Protein AF-A0A2N3IBR2-F1 (afdb_monomer_lite)

Secondary structure (DSSP, 8-state):
--HHHHHHHHHHHHHTS-GGG-----S-HHHHHHHHHHHHHHHHHTHHHHHTTT-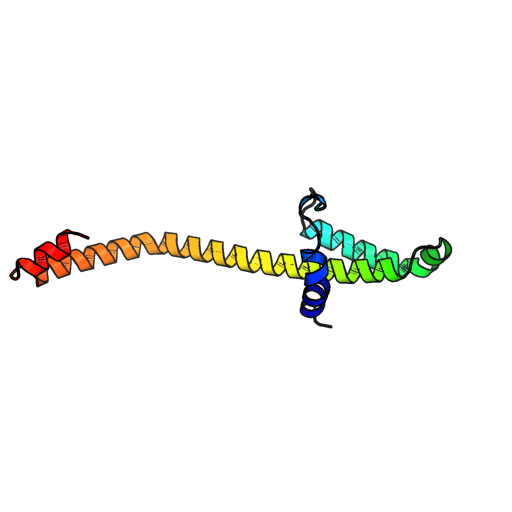-THHHHHHHHHHHHHHHHHHHHHHHHHHHHHHHHHHHHHHHHHHHHHHHHHHHHHHHTTT-HHHHHHHTT-

pLDDT: mean 82.82, std 9.13, range [43.62, 92.94]

Foldseek 3Di:
DDLVVLLVVCVVVVVPDDPVNDDDDPDDLVVVLVVLVVCLVVCVVCVVVCVVVVDDSCVSVVSVSVSSNSVVVVVVVCVVVVVVVVVVVVCVVCVVVVVVVVVVVLVVQCVVCVPPPVSNVVSVVD

Organism: NCBI:txid1940525

Sequence (126 aa):
MSDQSDLEILMDEINAIENKNIKHCDMPFEIYIYEAERLHTRATEDLSKLSAVNMPVGLIDKLHVRTKALSRAQLNWVELTGEKKQAMTNLKAETPTLLKLRKYLIDNMQFAFRNDKDLLKKNQRY

Structure (mmCIF, N/CA/C/O backbone):
data_AF-A0A2N3IBR2-F1
#
_entry.id   AF-A0A2N3IBR2-F1
#
loop_
_atom_site.group_PDB
_atom_site.id
_atom_site.type_symbol
_atom_site.label_atom_id
_atom_site.label_alt_id
_atom_site.label_comp_id
_atom_site.label_asym_id
_atom_site.label_entity_id
_atom_site.label_seq_id
_atom_site.pdbx_PDB_ins_code
_atom_site.Cartn_x
_atom_site.Cartn_y
_atom_site.Cartn_z
_atom_site.occupancy
_atom_site.B_iso_or_equiv
_atom_site.auth_seq_id
_atom_site.auth_comp_id
_atom_site.auth_asym_id
_atom_site.auth_atom_id
_atom_site.pdbx_PDB_model_num
ATOM 1 N N . MET A 1 1 ? -3.382 7.845 -20.814 1.00 43.62 1 MET A N 1
ATOM 2 C CA . MET A 1 1 ? -3.632 6.448 -20.411 1.00 43.62 1 MET A CA 1
ATOM 3 C C . MET A 1 1 ? -3.777 6.478 -18.902 1.00 43.62 1 MET A C 1
ATOM 5 O O . MET A 1 1 ? -2.967 7.139 -18.271 1.00 43.62 1 MET A O 1
ATOM 9 N N . SER A 1 2 ? -4.897 5.996 -18.368 1.00 50.03 2 SER A N 1
ATOM 10 C CA . SER A 1 2 ? -5.271 6.195 -16.961 1.00 50.03 2 SER A CA 1
ATOM 11 C C . SER A 1 2 ? -4.447 5.261 -16.078 1.00 50.03 2 SER A C 1
ATOM 13 O O . SER A 1 2 ? -4.476 4.067 -16.325 1.00 50.03 2 SER A O 1
ATOM 15 N N . ASP A 1 3 ? -3.774 5.764 -15.039 1.00 53.78 3 ASP A N 1
ATOM 16 C CA . ASP A 1 3 ? -2.961 4.957 -14.103 1.00 53.78 3 ASP A CA 1
ATOM 17 C C . ASP A 1 3 ? -3.729 3.771 -13.473 1.00 53.78 3 ASP A C 1
ATOM 19 O O . ASP A 1 3 ? -3.139 2.834 -12.938 1.00 53.78 3 ASP A O 1
ATOM 23 N N . GLN A 1 4 ? -5.064 3.802 -13.539 1.00 58.31 4 GLN A N 1
ATOM 24 C CA . GLN A 1 4 ? -5.950 2.719 -13.124 1.00 58.31 4 GLN A CA 1
ATOM 25 C C . GLN A 1 4 ? -5.812 1.464 -14.008 1.00 58.31 4 GLN A C 1
ATOM 27 O O . GLN A 1 4 ? -5.873 0.354 -13.485 1.00 58.31 4 GLN A O 1
ATOM 32 N N . SER A 1 5 ? -5.571 1.623 -15.318 1.00 67.81 5 SER A N 1
ATOM 33 C CA . SER A 1 5 ? -5.471 0.492 -16.251 1.00 67.81 5 SER A CA 1
ATOM 34 C C . SER A 1 5 ? -4.243 -0.371 -15.990 1.00 67.81 5 SER A C 1
ATOM 36 O O . SER A 1 5 ? -4.307 -1.587 -16.124 1.00 67.81 5 SER A O 1
ATOM 38 N N . ASP A 1 6 ? -3.128 0.239 -15.595 1.00 70.44 6 ASP A N 1
ATOM 39 C CA . ASP A 1 6 ? -1.841 -0.459 -15.510 1.00 70.44 6 ASP A CA 1
ATOM 40 C C . ASP A 1 6 ? -1.768 -1.395 -14.297 1.00 70.44 6 ASP A C 1
ATOM 42 O O . ASP A 1 6 ? -1.157 -2.463 -14.367 1.00 70.44 6 ASP A O 1
ATOM 46 N N . LEU A 1 7 ? -2.437 -1.029 -13.197 1.00 74.44 7 LEU A N 1
ATOM 47 C CA . LEU A 1 7 ? -2.603 -1.909 -12.040 1.00 74.44 7 LEU A CA 1
ATOM 48 C C . LEU A 1 7 ? -3.509 -3.089 -12.397 1.00 74.44 7 LEU A C 1
ATOM 50 O O . LEU A 1 7 ? -3.141 -4.230 -12.135 1.00 74.44 7 LEU A O 1
ATOM 54 N N . GLU A 1 8 ? -4.658 -2.828 -13.022 1.00 77.25 8 GLU A N 1
ATOM 55 C CA . GLU A 1 8 ? -5.622 -3.867 -13.403 1.00 77.25 8 GLU A CA 1
ATOM 56 C C . GLU A 1 8 ? -5.009 -4.894 -14.366 1.00 77.25 8 GLU A C 1
ATOM 58 O O . GLU A 1 8 ? -5.219 -6.091 -14.192 1.00 77.25 8 GLU A O 1
ATOM 63 N N . ILE A 1 9 ? -4.178 -4.446 -15.313 1.00 79.25 9 ILE A N 1
ATOM 64 C CA . ILE A 1 9 ? -3.459 -5.319 -16.254 1.00 79.25 9 ILE A CA 1
ATOM 65 C C . ILE A 1 9 ? -2.455 -6.232 -15.535 1.00 79.25 9 ILE A C 1
ATOM 67 O O . ILE A 1 9 ? -2.318 -7.399 -15.893 1.00 79.25 9 ILE A O 1
ATOM 71 N N . LEU A 1 10 ? -1.736 -5.720 -14.531 1.00 81.19 10 LEU A N 1
ATOM 72 C CA . LEU A 1 10 ? -0.697 -6.477 -13.823 1.00 81.19 10 LEU A CA 1
ATOM 73 C C . LEU A 1 10 ? -1.220 -7.265 -12.615 1.00 81.19 10 LEU A C 1
ATOM 75 O O . LEU A 1 10 ? -0.461 -8.018 -12.005 1.00 81.19 10 LEU A O 1
ATOM 79 N N . MET A 1 11 ? -2.495 -7.113 -12.259 1.00 81.56 11 MET A N 1
ATOM 80 C CA . MET A 1 11 ? -3.068 -7.686 -11.041 1.00 81.56 11 MET A CA 1
ATOM 81 C C . MET A 1 11 ? -2.973 -9.216 -11.015 1.00 81.56 11 MET A C 1
ATOM 83 O O . MET A 1 11 ? -2.601 -9.797 -9.994 1.00 81.56 11 MET A O 1
ATOM 87 N N . ASP A 1 12 ? -3.245 -9.866 -12.146 1.00 81.81 12 ASP A N 1
ATOM 88 C CA . ASP A 1 12 ? -3.167 -11.323 -12.273 1.00 81.81 12 ASP A CA 1
ATOM 89 C C . ASP A 1 12 ? -1.726 -11.829 -12.119 1.00 81.81 12 ASP A C 1
ATOM 91 O O . ASP A 1 12 ? -1.482 -12.814 -11.421 1.00 81.81 12 ASP A O 1
ATOM 95 N N . GLU A 1 13 ? -0.753 -11.118 -12.700 1.00 81.88 13 GLU A N 1
ATOM 96 C CA . GLU A 1 13 ? 0.669 -11.444 -12.554 1.00 81.88 13 GLU A CA 1
ATOM 97 C C . GLU A 1 13 ? 1.147 -11.265 -11.110 1.00 81.88 13 GLU A C 1
ATOM 99 O O . GLU A 1 13 ? 1.903 -12.093 -10.607 1.00 81.88 13 GLU A O 1
ATOM 104 N N . ILE A 1 14 ? 0.704 -10.199 -10.435 1.00 82.56 14 ILE A N 1
ATOM 105 C CA . ILE A 1 14 ? 1.076 -9.905 -9.046 1.00 82.56 14 ILE A CA 1
ATOM 106 C C . ILE A 1 14 ? 0.503 -10.969 -8.104 1.00 82.56 14 ILE A C 1
ATOM 108 O O . ILE A 1 14 ? 1.225 -11.478 -7.247 1.00 82.56 14 ILE A O 1
ATOM 112 N N . ASN A 1 15 ? -0.765 -11.349 -8.284 1.00 82.81 15 ASN A N 1
ATOM 113 C CA . ASN A 1 15 ? -1.425 -12.363 -7.457 1.00 82.81 15 ASN A CA 1
ATOM 114 C C . ASN A 1 15 ? -0.874 -13.779 -7.684 1.00 82.81 15 ASN A C 1
ATOM 116 O O . ASN A 1 15 ? -0.985 -14.628 -6.801 1.00 82.81 15 ASN A O 1
ATOM 120 N N . ALA A 1 16 ? -0.267 -14.039 -8.844 1.00 87.31 16 ALA A N 1
ATOM 121 C CA . ALA A 1 16 ? 0.389 -15.308 -9.139 1.00 87.31 16 ALA A CA 1
ATOM 122 C C . ALA A 1 16 ? 1.742 -15.483 -8.417 1.00 87.31 16 ALA A C 1
ATOM 124 O O . ALA A 1 16 ? 2.284 -16.591 -8.394 1.00 87.31 16 ALA A O 1
ATOM 125 N N . ILE A 1 17 ? 2.308 -14.424 -7.823 1.00 83.88 17 ILE A N 1
ATOM 126 C CA . ILE A 1 17 ? 3.573 -14.505 -7.086 1.00 83.88 17 ILE A CA 1
ATOM 127 C C . ILE A 1 17 ? 3.336 -15.206 -5.746 1.00 83.88 17 ILE A C 1
ATOM 129 O O . ILE A 1 17 ? 2.663 -14.693 -4.855 1.00 83.88 17 ILE A O 1
ATOM 133 N N . GLU A 1 18 ? 3.955 -16.372 -5.563 1.00 82.69 18 GLU A N 1
ATOM 134 C CA . GLU A 1 18 ? 3.945 -17.051 -4.269 1.00 82.69 18 GLU A CA 1
ATOM 135 C C . GLU A 1 18 ? 4.609 -16.198 -3.179 1.00 82.69 18 GLU A C 1
ATOM 137 O O . GLU A 1 18 ? 5.701 -15.659 -3.370 1.00 82.69 18 GLU A O 1
ATOM 142 N N . ASN A 1 19 ? 4.016 -16.185 -1.980 1.00 77.94 19 ASN A N 1
ATOM 143 C CA . ASN A 1 19 ? 4.518 -15.420 -0.831 1.00 77.94 19 ASN A CA 1
ATOM 144 C C . ASN A 1 19 ? 5.998 -15.676 -0.496 1.00 77.94 19 ASN A C 1
ATOM 146 O O . ASN A 1 19 ? 6.679 -14.788 0.004 1.00 77.94 19 ASN A O 1
ATOM 150 N N . LYS A 1 20 ? 6.519 -16.875 -0.788 1.00 81.31 20 LYS A N 1
ATOM 151 C CA . LYS A 1 20 ? 7.929 -17.238 -0.556 1.00 81.31 20 LYS A CA 1
ATOM 152 C C . LYS A 1 20 ? 8.911 -16.485 -1.461 1.00 81.31 20 LYS A C 1
ATOM 154 O O . LYS A 1 20 ? 10.082 -16.374 -1.116 1.00 81.31 20 LYS A O 1
ATOM 159 N N . ASN A 1 21 ? 8.439 -15.983 -2.601 1.00 83.31 21 ASN A N 1
ATOM 160 C CA . ASN A 1 21 ? 9.240 -15.251 -3.581 1.00 83.31 21 ASN A CA 1
ATOM 161 C C . ASN A 1 21 ? 9.172 -13.731 -3.380 1.00 83.31 21 ASN A C 1
ATOM 163 O O . ASN A 1 21 ? 9.860 -12.988 -4.085 1.00 83.31 21 ASN A O 1
ATOM 167 N N . ILE A 1 22 ? 8.365 -13.262 -2.422 1.00 84.12 22 ILE A N 1
ATOM 168 C CA . ILE A 1 22 ? 8.271 -11.845 -2.085 1.00 84.12 22 ILE A CA 1
ATOM 169 C C . ILE A 1 22 ? 9.554 -11.441 -1.365 1.00 84.12 22 ILE A C 1
ATOM 171 O O . ILE A 1 22 ? 9.847 -11.886 -0.256 1.00 84.12 22 ILE A O 1
ATOM 175 N N . LYS A 1 23 ? 10.336 -10.580 -2.014 1.00 84.94 23 LYS A N 1
ATOM 176 C CA . LYS A 1 23 ? 11.513 -9.971 -1.400 1.00 84.94 23 LYS A CA 1
ATOM 177 C C . LYS A 1 23 ? 11.077 -8.765 -0.584 1.00 84.94 23 LYS A C 1
ATOM 179 O O . LYS A 1 23 ? 10.359 -7.903 -1.085 1.00 84.94 23 LYS A O 1
ATOM 184 N N . HIS A 1 24 ? 11.551 -8.693 0.652 1.00 80.00 24 HIS A N 1
ATOM 185 C CA . HIS A 1 24 ? 11.366 -7.510 1.477 1.00 80.00 24 HIS A CA 1
ATOM 186 C C . HIS A 1 24 ? 12.343 -6.421 1.038 1.00 80.00 24 HIS A C 1
ATOM 188 O O . HIS A 1 24 ? 13.528 -6.681 0.826 1.00 80.00 24 HIS A O 1
ATOM 194 N N . CYS A 1 25 ? 11.820 -5.213 0.864 1.00 81.06 25 CYS A N 1
ATOM 195 C CA . CYS A 1 25 ? 12.611 -4.022 0.615 1.00 81.06 25 CYS A CA 1
ATOM 196 C C . CYS A 1 25 ? 12.557 -3.160 1.875 1.00 81.06 25 CYS A C 1
ATOM 198 O O . CYS A 1 25 ? 11.468 -2.798 2.316 1.00 81.06 25 CYS A O 1
ATOM 200 N N . ASP A 1 26 ? 13.718 -2.828 2.437 1.00 87.12 26 ASP A N 1
ATOM 201 C CA . ASP A 1 26 ? 13.818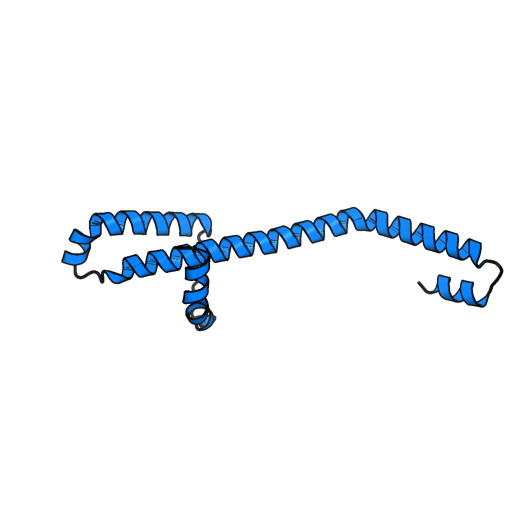 -1.971 3.628 1.00 87.12 26 ASP A CA 1
ATOM 202 C C . ASP A 1 26 ? 13.657 -0.475 3.294 1.00 87.12 26 ASP A C 1
ATOM 204 O O . ASP A 1 26 ? 13.721 0.388 4.170 1.00 87.12 26 ASP A O 1
ATOM 208 N N . MET A 1 27 ? 13.462 -0.146 2.014 1.00 87.38 27 MET A N 1
ATOM 209 C CA . MET A 1 27 ? 13.302 1.222 1.542 1.00 87.38 27 MET A CA 1
ATOM 210 C C . MET A 1 27 ? 11.843 1.686 1.677 1.00 87.38 27 MET A C 1
ATOM 212 O O . MET A 1 27 ? 10.924 0.950 1.309 1.00 87.38 27 MET A O 1
ATOM 216 N N . PRO A 1 28 ? 11.603 2.931 2.123 1.00 89.00 28 PRO A N 1
ATOM 217 C CA . PRO A 1 28 ? 10.279 3.538 2.063 1.00 89.00 28 PRO A CA 1
ATOM 218 C C . PRO A 1 28 ? 9.712 3.564 0.635 1.00 89.00 28 PRO A C 1
ATOM 220 O O . PRO A 1 28 ? 10.416 3.924 -0.309 1.00 89.00 28 PRO A O 1
ATOM 223 N N . PHE A 1 29 ? 8.419 3.253 0.488 1.00 87.19 29 PHE A N 1
ATOM 224 C CA . PHE A 1 29 ? 7.748 3.163 -0.819 1.00 87.19 29 PHE A CA 1
ATOM 225 C C . PHE A 1 29 ? 7.868 4.441 -1.658 1.00 87.19 29 PHE A C 1
ATOM 227 O O . PHE A 1 29 ? 8.107 4.361 -2.858 1.00 87.19 29 PHE A O 1
ATOM 234 N N . GLU A 1 30 ? 7.749 5.615 -1.035 1.00 87.06 30 GLU A N 1
ATOM 235 C CA . GLU A 1 30 ? 7.857 6.906 -1.729 1.00 87.06 30 GLU A CA 1
ATOM 236 C C . GLU A 1 30 ? 9.244 7.113 -2.349 1.00 87.06 30 GLU A C 1
ATOM 238 O O . GLU A 1 30 ? 9.357 7.540 -3.497 1.00 87.06 30 GLU A O 1
ATOM 243 N N . ILE A 1 31 ? 10.298 6.757 -1.606 1.00 90.50 31 ILE A N 1
ATOM 244 C CA . ILE A 1 31 ? 11.683 6.856 -2.078 1.00 90.50 31 ILE A CA 1
ATOM 245 C C . ILE A 1 31 ? 11.900 5.870 -3.223 1.00 90.50 31 ILE A C 1
ATOM 247 O O . ILE A 1 31 ? 12.435 6.250 -4.260 1.00 90.50 31 ILE A O 1
ATOM 251 N N . TYR A 1 32 ? 11.418 4.635 -3.071 1.00 91.50 32 TYR A N 1
ATOM 252 C CA . TYR A 1 32 ? 11.539 3.614 -4.105 1.00 91.50 32 TYR A CA 1
ATOM 253 C C . TYR A 1 32 ? 10.863 4.032 -5.417 1.00 91.50 32 TYR A C 1
ATOM 255 O O . TYR A 1 32 ? 11.472 3.937 -6.482 1.00 91.50 32 TYR A O 1
ATOM 263 N N . ILE A 1 33 ? 9.622 4.530 -5.353 1.00 91.19 33 ILE A N 1
ATOM 264 C CA . ILE A 1 33 ? 8.883 5.000 -6.534 1.00 91.19 33 ILE A CA 1
ATOM 265 C C . ILE A 1 33 ? 9.635 6.160 -7.196 1.00 91.19 33 ILE A C 1
ATOM 267 O O . ILE A 1 33 ? 9.846 6.139 -8.408 1.00 91.19 33 ILE A O 1
ATOM 271 N N . TYR A 1 34 ? 10.098 7.134 -6.408 1.00 91.62 34 TYR A N 1
ATOM 272 C CA . TYR A 1 34 ? 10.857 8.272 -6.924 1.00 91.62 34 TYR A CA 1
ATOM 273 C C . TYR A 1 34 ? 12.158 7.843 -7.619 1.00 91.62 34 TYR A C 1
ATOM 275 O O . TYR A 1 34 ? 12.477 8.316 -8.715 1.00 91.62 34 TYR A O 1
ATOM 283 N N . GLU A 1 35 ? 12.918 6.932 -7.010 1.00 92.50 35 GLU A N 1
ATOM 284 C CA . GLU A 1 35 ? 14.146 6.402 -7.601 1.00 92.50 35 GLU A CA 1
ATOM 285 C C . GLU A 1 35 ? 13.872 5.612 -8.882 1.00 92.50 35 GLU A C 1
ATOM 287 O O . GLU A 1 35 ? 14.596 5.791 -9.864 1.00 92.50 35 GLU A O 1
ATOM 292 N N . ALA A 1 36 ? 12.815 4.798 -8.905 1.00 91.25 36 ALA A N 1
ATOM 293 C CA . ALA A 1 36 ? 12.414 4.017 -10.070 1.00 91.25 36 ALA A CA 1
ATOM 294 C C . ALA A 1 36 ? 11.989 4.909 -11.249 1.00 91.25 36 ALA A C 1
ATOM 296 O O . ALA A 1 36 ? 12.439 4.689 -12.376 1.00 91.25 36 ALA A O 1
ATOM 297 N N . GLU A 1 37 ? 11.199 5.960 -11.005 1.00 90.56 37 GLU A N 1
ATOM 298 C CA . GLU A 1 37 ? 10.832 6.934 -12.041 1.00 90.56 37 GLU A CA 1
ATOM 299 C C . GLU A 1 37 ? 12.063 7.679 -12.567 1.00 90.56 37 GLU A C 1
ATOM 301 O O . GLU A 1 37 ? 12.253 7.825 -13.777 1.00 90.56 37 GLU A O 1
ATOM 306 N N . ARG A 1 38 ? 12.960 8.097 -11.670 1.00 92.62 38 ARG A N 1
ATOM 307 C CA . ARG A 1 38 ? 14.192 8.792 -12.054 1.00 92.62 38 ARG A CA 1
ATOM 308 C C . ARG A 1 38 ? 15.152 7.884 -12.826 1.00 92.62 38 ARG A C 1
ATOM 310 O O . ARG A 1 38 ? 15.873 8.372 -13.699 1.00 92.62 38 ARG A O 1
ATOM 317 N N . LEU A 1 39 ? 15.188 6.592 -12.501 1.00 90.81 39 LEU A N 1
ATOM 318 C CA . LEU A 1 39 ? 15.944 5.584 -13.240 1.00 90.81 39 LEU A CA 1
ATOM 319 C C . LEU A 1 39 ? 15.359 5.387 -14.638 1.00 90.81 39 LEU A C 1
ATOM 321 O O . LEU A 1 39 ? 16.116 5.387 -15.602 1.00 90.81 39 LEU A O 1
ATOM 325 N N . HIS A 1 40 ? 14.034 5.286 -14.754 1.00 90.44 40 HIS A N 1
ATOM 326 C CA . HIS A 1 40 ? 13.345 5.184 -16.038 1.00 90.44 40 HIS A CA 1
ATOM 327 C C . HIS A 1 40 ? 13.676 6.369 -16.957 1.00 90.44 40 HIS A C 1
ATOM 329 O O . HIS A 1 40 ? 14.079 6.156 -18.100 1.00 90.44 40 HIS A O 1
ATOM 335 N N . THR A 1 41 ? 13.581 7.607 -16.461 1.00 89.81 41 THR A N 1
ATOM 336 C CA . THR A 1 41 ? 13.896 8.809 -17.254 1.00 89.81 41 THR A CA 1
ATOM 337 C C . THR A 1 41 ? 15.333 8.782 -17.773 1.00 89.81 41 THR A C 1
ATOM 339 O O . THR A 1 41 ? 15.553 8.921 -18.973 1.00 89.81 41 THR A O 1
ATOM 342 N N . ARG A 1 42 ? 16.312 8.504 -16.900 1.00 89.94 42 ARG A N 1
ATOM 343 C CA . ARG A 1 42 ? 17.727 8.428 -17.303 1.00 89.94 42 ARG A CA 1
ATOM 344 C C . ARG A 1 42 ? 18.000 7.281 -18.276 1.00 89.94 42 ARG A C 1
ATOM 346 O O . ARG A 1 42 ? 18.704 7.461 -19.262 1.00 89.94 42 ARG A O 1
ATOM 353 N N . ALA A 1 43 ? 17.424 6.106 -18.026 1.00 87.44 43 ALA A N 1
ATOM 354 C CA . ALA A 1 43 ? 17.586 4.947 -18.900 1.00 87.44 43 ALA A CA 1
ATOM 355 C C . ALA A 1 43 ? 16.967 5.177 -20.287 1.00 87.44 43 ALA A C 1
ATOM 357 O O . ALA A 1 43 ? 17.483 4.669 -21.278 1.00 87.44 43 ALA A O 1
ATOM 358 N N . THR A 1 44 ? 15.893 5.965 -20.367 1.00 87.44 44 THR A N 1
ATOM 359 C CA . THR A 1 44 ? 15.262 6.345 -21.638 1.00 87.44 44 THR A CA 1
ATOM 360 C C . THR A 1 44 ? 16.162 7.281 -22.449 1.00 87.44 44 THR A C 1
ATOM 362 O O . THR A 1 44 ? 16.312 7.095 -23.654 1.00 87.44 44 THR A O 1
ATOM 365 N N . GLU A 1 45 ? 16.810 8.251 -21.798 1.00 88.25 45 GLU A N 1
ATOM 366 C CA . GLU A 1 45 ? 17.769 9.160 -22.446 1.00 88.25 45 GLU A CA 1
ATOM 367 C C . GLU A 1 45 ? 19.003 8.415 -22.982 1.00 88.25 45 GLU A C 1
ATOM 369 O O . GLU A 1 45 ? 19.464 8.676 -24.095 1.00 88.25 45 GLU A O 1
ATOM 374 N N . ASP A 1 46 ? 19.508 7.438 -22.225 1.00 87.19 46 ASP A N 1
ATOM 375 C CA . ASP A 1 46 ? 20.673 6.629 -22.596 1.00 87.19 46 ASP A CA 1
ATOM 376 C C . ASP A 1 46 ? 20.323 5.350 -23.384 1.00 87.19 46 ASP A C 1
ATOM 378 O O . ASP A 1 46 ? 21.199 4.519 -23.635 1.00 87.19 46 ASP A O 1
ATOM 382 N N . LEU A 1 47 ? 19.073 5.183 -23.833 1.00 82.62 47 LEU A N 1
ATOM 383 C CA . LEU A 1 47 ? 18.586 3.962 -24.492 1.00 82.62 47 LEU A CA 1
ATOM 384 C C . LEU A 1 47 ? 19.440 3.563 -25.702 1.00 82.62 47 LEU A C 1
ATOM 386 O O . LEU A 1 47 ? 19.732 2.385 -25.899 1.00 82.62 47 LEU A O 1
ATOM 390 N N . SER A 1 48 ? 19.906 4.540 -26.483 1.00 81.31 48 SER A N 1
ATOM 391 C CA . SER A 1 48 ? 20.792 4.311 -27.631 1.00 81.31 48 SER A CA 1
ATOM 392 C C . SER A 1 48 ? 22.139 3.693 -27.232 1.00 81.31 48 SER A C 1
ATOM 394 O O . SER A 1 48 ? 22.634 2.801 -27.921 1.00 81.31 48 SER A O 1
ATOM 396 N N . LYS A 1 49 ? 22.705 4.102 -26.089 1.00 84.62 49 LYS A N 1
ATOM 397 C CA . LYS A 1 49 ? 23.945 3.537 -25.533 1.00 84.62 49 LYS A CA 1
ATOM 398 C C . LYS A 1 49 ? 23.699 2.179 -24.884 1.00 84.62 49 LYS A C 1
ATOM 400 O O . LYS A 1 49 ? 24.527 1.287 -25.015 1.00 84.62 49 LYS A O 1
ATOM 405 N N . LEU A 1 50 ? 22.563 2.004 -24.213 1.00 81.00 50 LEU A N 1
ATOM 406 C CA . LEU A 1 50 ? 22.194 0.750 -23.551 1.00 81.00 50 LEU A CA 1
AT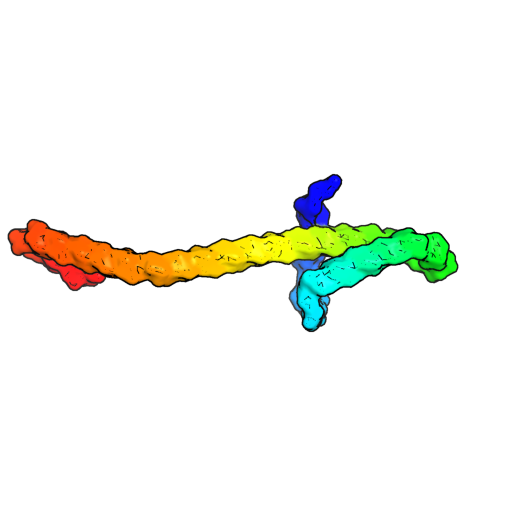OM 407 C C . LEU A 1 50 ? 21.878 -0.362 -24.563 1.00 81.00 50 LEU A C 1
ATOM 409 O O . LEU A 1 50 ? 22.273 -1.512 -24.365 1.00 81.00 50 LEU A O 1
ATOM 413 N N . SER A 1 51 ? 21.245 -0.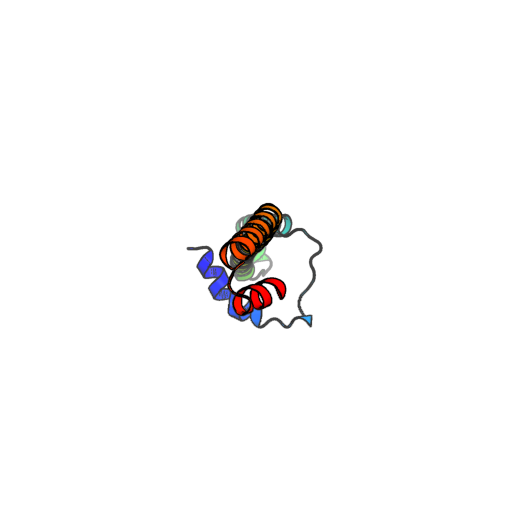011 -25.684 1.00 79.06 51 SER A N 1
ATOM 414 C CA . SER A 1 51 ? 21.000 -0.920 -26.810 1.00 79.06 51 SER A CA 1
ATOM 415 C C . SER A 1 51 ? 22.310 -1.438 -27.416 1.00 79.06 51 SER A C 1
ATOM 417 O O . SER A 1 51 ? 22.428 -2.623 -27.721 1.00 79.06 51 SER A O 1
ATOM 419 N N . ALA A 1 52 ? 23.349 -0.595 -27.477 1.00 81.62 52 ALA A N 1
ATOM 420 C CA . ALA A 1 52 ? 24.679 -0.995 -27.942 1.00 81.62 52 ALA A CA 1
ATOM 421 C C . ALA A 1 52 ? 25.370 -2.039 -27.036 1.00 81.62 52 ALA A C 1
ATOM 423 O O . ALA A 1 52 ? 26.293 -2.716 -27.483 1.00 81.62 52 ALA A O 1
ATOM 424 N N . VAL A 1 53 ? 24.913 -2.205 -25.787 1.00 82.69 53 VAL A N 1
ATOM 425 C CA . VAL A 1 53 ? 25.410 -3.209 -24.824 1.00 82.69 53 VAL A CA 1
ATOM 426 C C . VAL A 1 53 ? 24.440 -4.404 -24.706 1.00 82.69 53 VAL A C 1
ATOM 428 O O . VAL A 1 53 ? 24.505 -5.176 -23.755 1.00 82.69 53 VAL A O 1
ATOM 431 N N . ASN A 1 54 ? 23.538 -4.595 -25.680 1.00 80.44 54 ASN A N 1
ATOM 432 C CA . ASN A 1 54 ? 22.516 -5.654 -25.700 1.00 80.44 54 ASN A CA 1
ATOM 433 C C . ASN A 1 54 ? 21.521 -5.610 -24.524 1.00 80.44 54 ASN A C 1
ATOM 435 O O . ASN A 1 54 ? 20.991 -6.648 -24.114 1.00 80.44 54 ASN A O 1
ATOM 439 N N . MET A 1 55 ? 21.225 -4.427 -23.973 1.00 78.88 55 MET A N 1
ATOM 440 C CA . MET A 1 55 ? 20.143 -4.309 -22.996 1.00 78.88 55 MET A CA 1
ATOM 441 C C . MET A 1 55 ? 18.781 -4.538 -23.683 1.00 78.88 55 MET A C 1
ATOM 443 O O . MET A 1 55 ? 18.496 -3.897 -24.698 1.00 78.88 55 MET A O 1
ATOM 447 N N . PRO A 1 56 ? 17.903 -5.405 -23.141 1.00 77.69 56 PRO A N 1
ATOM 448 C CA . PRO A 1 56 ? 16.580 -5.610 -23.712 1.00 77.69 56 PRO A CA 1
ATOM 449 C C . PRO A 1 56 ? 15.730 -4.346 -23.558 1.00 77.69 56 PRO A C 1
ATOM 451 O O . PRO A 1 56 ? 15.395 -3.943 -22.445 1.00 77.69 56 PRO A O 1
ATOM 454 N N . VAL A 1 57 ? 15.347 -3.749 -24.688 1.00 71.50 57 VAL A N 1
ATOM 455 C CA . VAL A 1 57 ? 14.624 -2.465 -24.760 1.00 71.50 57 VAL A CA 1
ATOM 456 C C . VAL A 1 57 ? 13.310 -2.495 -23.967 1.00 71.50 57 VAL A C 1
ATOM 458 O O . VAL A 1 57 ? 13.013 -1.563 -23.227 1.00 71.50 57 VAL A O 1
ATOM 461 N N . GLY A 1 58 ? 12.584 -3.618 -23.996 1.00 80.19 58 GLY A N 1
ATOM 462 C CA . GLY A 1 58 ? 11.315 -3.767 -23.272 1.00 80.19 58 GLY A CA 1
ATOM 463 C C . GLY A 1 58 ? 11.436 -3.835 -21.743 1.00 80.19 58 GLY A C 1
ATOM 464 O O . GLY A 1 58 ? 10.426 -3.957 -21.053 1.00 80.19 58 GLY A O 1
ATOM 465 N N . LEU A 1 59 ? 12.649 -3.806 -21.180 1.00 82.62 59 LEU A N 1
ATOM 466 C CA . LEU A 1 59 ? 12.854 -3.808 -19.730 1.00 82.62 59 LEU A CA 1
ATOM 467 C C . LEU A 1 59 ? 12.567 -2.424 -19.125 1.00 82.62 59 LEU A C 1
ATOM 469 O O . LEU A 1 59 ? 12.033 -2.348 -18.020 1.00 82.62 59 LEU A O 1
ATOM 473 N N . ILE A 1 60 ? 12.846 -1.352 -19.875 1.00 83.88 60 ILE A N 1
ATOM 474 C CA . ILE A 1 60 ? 12.534 0.031 -19.483 1.00 83.88 60 ILE A CA 1
ATOM 475 C C . ILE A 1 60 ? 11.013 0.236 -19.477 1.00 83.88 60 ILE A C 1
ATOM 477 O O . ILE A 1 60 ? 10.466 0.704 -18.479 1.00 83.88 60 ILE A O 1
ATOM 481 N N . ASP A 1 61 ? 10.318 -0.234 -20.515 1.00 84.25 61 ASP A N 1
ATOM 482 C CA . ASP A 1 61 ? 8.853 -0.164 -20.591 1.00 84.25 61 ASP A CA 1
ATOM 483 C C . ASP A 1 61 ? 8.194 -0.928 -19.432 1.00 84.25 61 ASP A C 1
ATOM 485 O O . ASP A 1 61 ? 7.308 -0.418 -18.747 1.00 84.25 61 ASP A O 1
ATOM 489 N N . LYS A 1 62 ? 8.682 -2.141 -19.136 1.00 85.75 62 LYS A N 1
ATOM 490 C CA . LYS A 1 62 ? 8.199 -2.934 -17.994 1.00 85.75 62 LYS A CA 1
ATOM 491 C C . LYS A 1 62 ? 8.449 -2.246 -16.656 1.00 85.75 62 LYS A C 1
ATOM 493 O O . LYS A 1 62 ? 7.606 -2.348 -15.766 1.00 85.75 62 LYS A O 1
ATOM 498 N N . LEU A 1 63 ? 9.593 -1.576 -16.492 1.00 87.38 63 LEU A N 1
ATOM 499 C CA . LEU A 1 63 ? 9.890 -0.803 -15.287 1.00 87.38 63 LEU A CA 1
ATOM 500 C C . LEU A 1 63 ? 8.860 0.316 -15.107 1.00 87.38 63 LEU A C 1
ATOM 502 O O . LEU A 1 63 ? 8.354 0.490 -14.000 1.00 87.38 63 LEU A O 1
ATOM 506 N N . HIS A 1 64 ? 8.506 1.022 -16.183 1.00 87.00 64 HIS A N 1
ATOM 507 C CA . HIS A 1 64 ? 7.513 2.092 -16.138 1.00 87.00 64 HIS A CA 1
ATOM 508 C C . HIS A 1 64 ? 6.144 1.593 -15.668 1.00 87.00 64 HIS A C 1
ATOM 510 O O . HIS A 1 64 ? 5.629 2.074 -14.657 1.00 87.00 64 HIS A O 1
ATOM 516 N N . VAL A 1 65 ? 5.597 0.576 -16.347 1.00 87.56 65 VAL A N 1
ATOM 517 C CA . VAL A 1 65 ? 4.256 0.038 -16.055 1.00 87.56 65 VAL A CA 1
ATOM 518 C C . VAL A 1 65 ? 4.183 -0.490 -14.619 1.00 87.56 65 VAL A C 1
ATOM 520 O O . VAL A 1 65 ? 3.247 -0.186 -13.883 1.00 87.56 65 VAL A O 1
ATOM 523 N N . ARG A 1 66 ? 5.216 -1.210 -14.162 1.00 88.44 66 ARG A N 1
ATOM 524 C CA . ARG A 1 66 ? 5.282 -1.718 -12.781 1.00 88.44 66 ARG A CA 1
ATOM 525 C C . ARG A 1 66 ? 5.379 -0.602 -11.744 1.00 88.44 66 ARG A C 1
ATOM 527 O O . ARG A 1 66 ? 4.767 -0.707 -10.685 1.00 88.44 66 ARG A O 1
ATOM 534 N N . THR A 1 67 ? 6.122 0.465 -12.039 1.00 89.25 67 THR A N 1
ATOM 535 C CA . THR A 1 67 ? 6.263 1.616 -11.131 1.00 89.25 67 THR A CA 1
ATOM 536 C C . THR A 1 67 ? 4.936 2.363 -10.988 1.00 89.25 67 THR A C 1
ATOM 538 O O . THR A 1 67 ? 4.547 2.715 -9.873 1.00 89.25 67 THR A O 1
ATOM 541 N N . LYS A 1 68 ? 4.190 2.541 -12.087 1.00 87.56 68 LYS A N 1
ATOM 542 C CA . LYS A 1 68 ? 2.849 3.147 -12.063 1.00 87.56 68 LYS A CA 1
ATOM 543 C C . LYS A 1 68 ? 1.835 2.282 -11.317 1.00 87.56 68 LYS A C 1
ATOM 545 O O . LYS A 1 68 ? 1.136 2.799 -10.445 1.00 87.56 68 LYS A O 1
ATOM 550 N N . ALA A 1 69 ? 1.835 0.970 -11.557 1.00 87.56 69 ALA A N 1
ATOM 551 C CA . ALA A 1 69 ? 1.003 0.030 -10.808 1.00 87.56 69 ALA A CA 1
ATOM 552 C C . ALA A 1 69 ? 1.294 0.074 -9.294 1.00 87.56 69 ALA A C 1
ATOM 554 O O . ALA A 1 69 ? 0.362 0.145 -8.490 1.00 87.56 69 ALA A O 1
ATOM 555 N N . LEU A 1 70 ? 2.574 0.111 -8.896 1.00 88.56 70 LEU A N 1
ATOM 556 C CA . LEU A 1 70 ? 2.975 0.239 -7.490 1.00 88.56 70 LEU A CA 1
ATOM 557 C C . LEU A 1 70 ? 2.503 1.561 -6.872 1.00 88.56 70 LEU A C 1
ATOM 559 O O . LEU A 1 70 ? 1.972 1.562 -5.763 1.00 88.56 70 LEU A O 1
ATOM 563 N N . SER A 1 71 ? 2.665 2.676 -7.587 1.00 88.38 71 SER A N 1
ATOM 564 C CA . SER A 1 71 ? 2.210 3.992 -7.127 1.00 88.38 71 SER A CA 1
ATOM 565 C C . SER A 1 71 ? 0.701 4.008 -6.872 1.00 88.38 71 SER A C 1
ATOM 567 O O . SER A 1 71 ? 0.247 4.422 -5.802 1.00 88.38 71 SER A O 1
ATOM 569 N N . ARG A 1 72 ? -0.091 3.450 -7.798 1.00 88.25 72 ARG A N 1
ATOM 570 C CA . ARG A 1 72 ? -1.545 3.351 -7.629 1.00 88.25 72 ARG A CA 1
ATOM 571 C C . ARG A 1 72 ? -1.935 2.442 -6.461 1.00 88.25 72 ARG A C 1
ATOM 573 O O . ARG A 1 72 ? -2.820 2.804 -5.687 1.00 88.25 72 ARG A O 1
ATOM 580 N N . ALA A 1 73 ? -1.258 1.307 -6.290 1.00 87.12 73 ALA A N 1
ATOM 581 C CA . ALA A 1 73 ? -1.489 0.405 -5.163 1.00 87.12 73 ALA A CA 1
ATOM 582 C C . ALA A 1 73 ? -1.182 1.079 -3.813 1.00 87.12 73 ALA A C 1
ATOM 584 O O . ALA A 1 73 ? -1.953 0.935 -2.862 1.00 87.12 73 ALA A O 1
ATOM 585 N N . GLN A 1 74 ? -0.100 1.862 -3.744 1.00 89.06 74 GLN A N 1
ATOM 586 C CA . GLN A 1 74 ? 0.260 2.626 -2.551 1.00 89.06 74 GLN A CA 1
ATOM 587 C C . GLN A 1 74 ? -0.802 3.678 -2.213 1.00 89.06 74 GLN A C 1
ATOM 589 O O . GLN A 1 74 ? -1.197 3.783 -1.053 1.00 89.06 74 GLN A O 1
ATOM 594 N N . LEU A 1 75 ? -1.306 4.419 -3.205 1.00 87.81 75 LEU A N 1
ATOM 595 C CA . LEU A 1 75 ? -2.389 5.387 -2.999 1.00 87.81 75 LEU A CA 1
ATOM 596 C C . LEU A 1 75 ? -3.650 4.716 -2.441 1.00 87.81 75 LEU A C 1
ATOM 598 O O . LEU A 1 75 ? -4.161 5.153 -1.412 1.00 87.81 75 LEU A O 1
ATOM 602 N N . ASN A 1 76 ? -4.084 3.604 -3.043 1.00 87.06 76 ASN A N 1
ATOM 603 C CA . ASN A 1 76 ? -5.242 2.846 -2.563 1.00 87.06 76 ASN A CA 1
ATOM 604 C C . ASN A 1 76 ? -5.046 2.376 -1.110 1.00 87.06 76 ASN A C 1
ATOM 606 O O . ASN A 1 76 ? -5.969 2.417 -0.297 1.00 87.06 76 ASN A O 1
ATOM 610 N N . TRP A 1 77 ? -3.835 1.940 -0.751 1.00 87.19 77 TRP A N 1
ATOM 611 C CA . TRP A 1 77 ? -3.526 1.534 0.619 1.00 87.19 77 TRP A CA 1
ATOM 612 C C . TRP A 1 77 ? -3.569 2.711 1.603 1.00 87.19 77 TRP A C 1
ATOM 614 O O . TRP A 1 77 ? -4.100 2.572 2.709 1.00 87.19 77 TRP A O 1
ATOM 624 N N . VAL A 1 78 ? -3.044 3.876 1.217 1.00 86.81 78 VAL A N 1
ATOM 625 C CA . VAL A 1 78 ? -3.096 5.095 2.037 1.00 86.81 78 VAL A CA 1
ATOM 626 C C . VAL A 1 78 ? -4.540 5.547 2.256 1.00 86.81 78 VAL A C 1
ATOM 628 O O . VAL A 1 78 ? -4.900 5.852 3.391 1.00 86.81 78 VAL A O 1
ATOM 631 N N . GLU A 1 79 ? -5.378 5.527 1.219 1.00 85.62 79 GLU A N 1
ATOM 632 C CA . GLU A 1 79 ? -6.808 5.852 1.315 1.00 85.62 79 GLU A CA 1
ATOM 633 C C . GLU A 1 79 ? -7.518 4.907 2.294 1.00 85.62 79 GLU A C 1
ATOM 635 O O . GLU A 1 79 ? -8.055 5.348 3.312 1.00 85.62 79 GLU A O 1
ATOM 640 N N . LEU A 1 80 ? -7.406 3.592 2.079 1.00 84.50 80 LEU A N 1
ATOM 641 C CA . LEU A 1 80 ? -8.047 2.580 2.926 1.00 84.50 80 LEU A CA 1
ATOM 642 C C . LEU A 1 80 ? -7.582 2.648 4.387 1.00 84.50 80 LEU A C 1
ATOM 644 O O . LEU A 1 80 ? -8.373 2.504 5.326 1.00 84.50 80 LEU A O 1
ATOM 648 N N . THR A 1 81 ? -6.281 2.841 4.613 1.00 82.81 81 THR A N 1
ATOM 649 C CA . THR A 1 81 ? -5.739 2.926 5.974 1.00 82.81 81 THR A CA 1
ATOM 650 C C . THR A 1 81 ? -6.067 4.254 6.645 1.00 82.81 81 THR A C 1
ATOM 652 O O . THR A 1 81 ? -6.314 4.268 7.855 1.00 82.81 81 THR A O 1
ATOM 655 N N . GLY A 1 82 ? -6.101 5.350 5.888 1.00 83.12 82 GLY A N 1
ATOM 656 C CA . GLY A 1 82 ? -6.509 6.672 6.345 1.00 83.12 82 GLY A CA 1
ATOM 657 C C . GLY A 1 82 ? -7.966 6.684 6.794 1.00 83.12 82 GLY A C 1
ATOM 658 O O . GLY A 1 82 ? -8.243 7.025 7.945 1.00 83.12 82 GLY A O 1
ATOM 659 N N . GLU A 1 83 ? -8.875 6.214 5.942 1.00 79.12 83 GLU A N 1
ATOM 660 C CA . GLU A 1 83 ? -10.308 6.111 6.237 1.00 79.12 83 GLU A CA 1
ATOM 661 C C . GLU A 1 83 ? -10.572 5.240 7.465 1.00 79.12 83 GLU A C 1
ATOM 663 O O . GLU A 1 83 ? -11.289 5.641 8.384 1.00 79.12 83 GLU A O 1
ATOM 668 N N . LYS A 1 84 ? -9.925 4.071 7.553 1.00 77.88 84 LYS A N 1
ATOM 669 C CA . LYS A 1 84 ? -10.061 3.182 8.714 1.00 77.88 84 LYS A CA 1
ATOM 670 C C . LYS A 1 84 ? -9.588 3.847 10.008 1.00 77.88 84 LYS A C 1
ATOM 672 O O . LYS A 1 84 ? -10.241 3.712 11.046 1.00 77.88 84 LYS A O 1
ATOM 677 N N . LYS A 1 85 ? -8.455 4.558 9.972 1.00 83.94 85 LYS A N 1
ATOM 678 C CA . LYS A 1 85 ? -7.936 5.296 11.136 1.00 83.94 85 LYS A CA 1
ATOM 679 C C . LYS A 1 85 ? -8.879 6.425 11.541 1.00 83.94 85 LYS A C 1
ATOM 681 O O . LYS A 1 85 ? -9.148 6.580 12.732 1.00 83.94 85 LYS A O 1
ATOM 686 N N . GLN A 1 86 ? -9.403 7.181 10.579 1.00 84.50 86 GLN A N 1
ATOM 687 C CA . GLN A 1 86 ? -10.374 8.246 10.829 1.00 84.50 86 GLN A CA 1
ATOM 688 C C . GLN A 1 86 ? -11.672 7.693 11.423 1.00 84.50 86 GLN A C 1
ATOM 690 O O . GLN A 1 86 ? -12.098 8.165 12.472 1.00 84.50 86 GLN A O 1
ATOM 695 N N . ALA A 1 87 ? -12.238 6.626 10.854 1.00 82.38 87 ALA A N 1
ATOM 696 C CA . ALA A 1 87 ? -13.435 5.971 11.377 1.00 82.38 87 ALA A CA 1
ATOM 697 C C . ALA A 1 87 ? -13.244 5.479 12.822 1.00 82.38 87 ALA A C 1
ATOM 699 O O . ALA A 1 87 ? -14.094 5.712 13.679 1.00 82.38 87 ALA A O 1
ATOM 700 N N . MET A 1 88 ? -12.096 4.864 13.134 1.00 83.81 88 MET A N 1
ATOM 701 C CA . MET A 1 88 ? -11.766 4.471 14.510 1.00 83.81 88 MET A CA 1
ATOM 702 C C . MET A 1 88 ? -11.615 5.670 15.451 1.00 83.81 88 MET A C 1
ATOM 704 O O . MET A 1 88 ? -11.961 5.575 16.629 1.00 83.81 88 MET A O 1
ATOM 708 N N . THR A 1 89 ? -11.083 6.783 14.953 1.00 90.12 89 THR A N 1
ATOM 709 C CA . THR A 1 89 ? -10.882 8.006 15.740 1.00 90.12 89 THR A CA 1
ATOM 710 C C . THR A 1 89 ? -12.222 8.666 16.051 1.00 90.12 89 THR A C 1
ATOM 712 O O . THR A 1 89 ? -12.493 8.962 17.213 1.00 90.12 89 THR A O 1
ATOM 715 N N . ASN A 1 90 ? -13.094 8.791 15.049 1.00 89.56 90 ASN A N 1
ATOM 716 C CA . ASN A 1 90 ? -14.449 9.321 15.192 1.00 89.56 90 ASN A CA 1
ATOM 717 C C . ASN A 1 90 ? -15.275 8.448 16.137 1.00 89.56 90 ASN A C 1
ATOM 719 O O . ASN A 1 90 ? -15.857 8.958 17.089 1.00 89.56 90 ASN A O 1
ATOM 723 N N . LEU A 1 91 ? -15.220 7.122 15.971 1.00 87.69 91 LEU A N 1
ATOM 724 C CA . LEU A 1 91 ? -15.888 6.192 16.878 1.00 87.69 91 LEU A CA 1
ATOM 725 C C . LEU A 1 91 ? -15.426 6.398 18.325 1.00 87.69 91 LEU A C 1
ATOM 727 O O . LEU A 1 91 ? -16.257 6.483 19.226 1.00 87.69 91 LEU A O 1
ATOM 731 N N . LYS A 1 92 ? -14.117 6.519 18.572 1.00 90.62 92 LYS A N 1
ATOM 732 C CA . LYS A 1 92 ? -13.591 6.779 19.923 1.00 90.62 92 LYS A CA 1
ATOM 733 C C . LYS A 1 92 ? -14.043 8.130 20.479 1.00 90.62 92 LYS A C 1
ATOM 735 O O . LYS A 1 92 ? -14.336 8.205 21.669 1.00 90.62 92 LYS A O 1
ATOM 740 N N . ALA A 1 93 ? -14.102 9.168 19.648 1.00 92.06 93 ALA A N 1
ATOM 741 C CA . ALA A 1 93 ? -14.542 10.501 20.051 1.00 92.06 93 ALA A CA 1
ATOM 742 C C . ALA A 1 93 ? -16.047 10.553 20.367 1.00 92.06 93 ALA A C 1
ATOM 744 O O . ALA A 1 93 ? -16.458 11.217 21.318 1.00 92.06 93 ALA A O 1
ATOM 745 N N . GLU A 1 94 ? -16.866 9.820 19.613 1.00 91.31 94 GLU A N 1
ATOM 746 C CA . GLU A 1 94 ? -18.325 9.800 19.756 1.00 91.31 94 GLU A CA 1
ATOM 747 C C . GLU A 1 94 ? -18.814 8.796 20.809 1.00 91.31 94 GLU A C 1
ATOM 749 O O . GLU A 1 94 ? -19.875 8.997 21.404 1.00 91.31 94 GLU A O 1
ATOM 754 N N . THR A 1 95 ? -18.030 7.750 21.108 1.00 91.81 95 THR A N 1
ATOM 755 C CA . THR A 1 95 ? -18.379 6.710 22.096 1.00 91.81 95 THR A CA 1
ATOM 756 C C . THR A 1 95 ? -18.816 7.289 23.452 1.00 91.81 95 THR A C 1
ATOM 758 O O . THR A 1 95 ? -19.854 6.865 23.960 1.00 91.81 95 THR A O 1
ATOM 761 N N . PRO A 1 96 ? -18.120 8.269 24.065 1.00 92.50 96 PRO A N 1
ATOM 762 C CA . PRO A 1 96 ? -18.555 8.856 25.333 1.00 92.50 96 PRO A CA 1
ATOM 763 C C . PRO A 1 96 ? -19.934 9.520 25.251 1.00 92.50 96 PRO A C 1
ATOM 765 O O . PRO A 1 96 ? -20.742 9.381 26.170 1.00 92.50 96 PRO A O 1
ATOM 768 N N . THR A 1 97 ? -20.219 10.227 24.158 1.00 92.38 97 THR A N 1
ATOM 769 C CA . THR A 1 97 ? -21.511 10.889 23.931 1.00 92.38 97 THR A CA 1
ATOM 770 C C . THR A 1 97 ? -22.611 9.858 23.706 1.00 92.38 97 THR A C 1
ATOM 772 O O . THR A 1 97 ? -23.674 9.959 24.317 1.00 92.38 97 THR A O 1
ATOM 775 N N . LEU A 1 98 ? -22.329 8.813 22.925 1.00 90.81 98 LEU A N 1
ATOM 776 C CA . LEU A 1 98 ? -23.236 7.688 22.712 1.00 90.81 98 LEU A CA 1
ATOM 777 C C . LEU A 1 98 ? -23.573 6.971 24.027 1.00 90.81 98 LEU A C 1
ATOM 779 O O . LEU A 1 98 ? -24.738 6.682 24.292 1.00 90.81 98 LEU A O 1
ATOM 783 N N . LEU A 1 99 ? -22.578 6.717 24.882 1.00 90.56 99 LEU A N 1
ATOM 784 C CA . LEU A 1 99 ? -22.786 6.074 26.183 1.00 90.56 99 LEU A CA 1
ATOM 785 C C . LEU A 1 99 ? -23.596 6.957 27.142 1.00 90.56 99 LEU A C 1
ATOM 787 O O . LEU A 1 99 ? -24.459 6.445 27.857 1.00 90.56 99 LEU A O 1
ATOM 791 N N . LYS A 1 100 ? -23.369 8.277 27.134 1.00 92.94 100 LYS A N 1
ATOM 792 C CA . LYS A 1 100 ? -24.191 9.233 27.894 1.00 92.94 100 LYS A CA 1
ATOM 793 C C . LYS A 1 100 ? -25.637 9.243 27.403 1.00 92.94 100 LYS A C 1
ATOM 795 O O . LYS A 1 100 ? -26.546 9.172 28.225 1.00 92.94 100 LYS A O 1
ATOM 800 N N . LEU A 1 101 ? -25.847 9.284 26.087 1.00 91.56 101 LEU A N 1
ATOM 801 C CA . LEU A 1 101 ? -27.178 9.238 25.487 1.00 91.56 101 LEU A CA 1
ATOM 802 C C . LEU A 1 101 ? -27.888 7.921 25.814 1.00 91.56 101 LEU A C 1
ATOM 804 O O . LEU A 1 101 ? -29.037 7.941 26.240 1.00 91.56 101 LEU A O 1
ATOM 808 N N . ARG A 1 102 ? -27.193 6.782 25.700 1.00 89.31 102 ARG A N 1
ATOM 809 C CA . ARG A 1 102 ? -27.719 5.471 26.104 1.00 89.31 102 ARG A CA 1
ATOM 810 C C . ARG A 1 102 ? -28.166 5.486 27.562 1.00 89.31 102 ARG A C 1
ATOM 812 O O . ARG A 1 102 ? -29.274 5.050 27.849 1.00 89.31 102 ARG A O 1
ATOM 819 N N . LYS A 1 103 ? -27.327 5.988 28.473 1.00 89.94 103 LYS A N 1
ATOM 820 C CA . LYS A 1 103 ? -27.677 6.077 29.895 1.00 89.94 103 LYS A CA 1
ATOM 821 C C . LYS A 1 103 ? -28.919 6.942 30.104 1.00 89.94 103 LYS A C 1
ATOM 823 O O . LYS A 1 103 ? -29.858 6.501 30.751 1.00 89.94 103 LYS A O 1
ATOM 828 N N . TYR A 1 104 ? -28.954 8.118 29.484 1.00 90.56 104 TYR A N 1
ATOM 829 C CA . TYR A 1 104 ? -30.106 9.012 29.548 1.00 90.56 104 TYR A CA 1
ATOM 830 C C . TYR A 1 104 ? -31.391 8.344 29.038 1.00 90.56 104 TYR A C 1
ATOM 832 O O . TYR A 1 104 ? -32.438 8.462 29.668 1.00 90.56 104 TYR A O 1
ATOM 840 N N . LEU A 1 105 ? -31.327 7.605 27.928 1.00 88.50 105 LEU A N 1
ATOM 841 C CA . LEU A 1 105 ? -32.475 6.869 27.396 1.00 88.50 105 LEU A CA 1
ATOM 842 C C . LEU A 1 105 ? -32.945 5.775 28.359 1.00 88.50 105 LEU A C 1
ATOM 844 O O . LEU A 1 105 ? -34.142 5.679 28.613 1.00 88.50 105 LEU A O 1
ATOM 848 N N . ILE A 1 106 ? -32.023 4.999 28.937 1.00 87.19 106 ILE A N 1
ATOM 849 C CA . ILE A 1 106 ? -32.354 3.975 29.937 1.00 87.19 106 ILE A CA 1
ATOM 850 C C . ILE A 1 106 ? -33.037 4.616 31.150 1.00 87.19 106 ILE A C 1
ATOM 852 O O . ILE A 1 106 ? -34.094 4.141 31.561 1.00 87.19 106 ILE A O 1
ATOM 856 N N . ASP A 1 107 ? -32.490 5.713 31.675 1.00 86.81 107 ASP A N 1
ATOM 857 C CA . ASP A 1 107 ? -33.046 6.418 32.835 1.00 86.81 107 ASP A CA 1
ATOM 858 C C . ASP A 1 107 ? -34.476 6.925 32.547 1.00 86.81 107 ASP A C 1
ATOM 860 O O . ASP A 1 107 ? -35.393 6.741 33.352 1.00 86.81 107 ASP A O 1
ATOM 864 N N . ASN A 1 108 ? -34.712 7.489 31.357 1.00 87.06 108 ASN A N 1
ATOM 865 C CA . ASN A 1 108 ? -36.044 7.941 30.942 1.00 87.06 108 ASN A CA 1
ATOM 866 C C . ASN A 1 108 ? -37.022 6.779 30.732 1.00 87.06 108 ASN A C 1
ATOM 868 O O . ASN A 1 108 ? -38.186 6.874 31.121 1.00 87.06 108 ASN A O 1
ATOM 872 N N . MET A 1 109 ? -36.570 5.668 30.147 1.00 83.25 109 MET A N 1
ATOM 873 C CA . MET A 1 109 ? -37.400 4.476 29.968 1.00 83.25 109 MET A CA 1
ATOM 874 C C . MET A 1 109 ? -37.765 3.849 31.318 1.00 83.25 109 MET A C 1
ATOM 876 O O . MET A 1 109 ? -38.913 3.458 31.515 1.00 83.25 109 MET A O 1
ATOM 880 N N . GLN A 1 110 ? -36.841 3.802 32.280 1.00 83.00 110 GLN A N 1
ATOM 881 C CA . GLN A 1 110 ? -37.141 3.349 33.643 1.00 83.00 110 GLN A CA 1
ATOM 882 C C . GLN A 1 110 ? -38.217 4.217 34.304 1.00 83.00 110 GLN A C 1
ATOM 884 O O . GLN A 1 110 ? -39.136 3.687 34.928 1.00 83.00 110 GLN A O 1
ATOM 889 N N . PHE A 1 111 ? -38.143 5.538 34.128 1.00 82.94 111 PHE A N 1
ATOM 890 C CA . PHE A 1 111 ? -39.165 6.446 34.636 1.00 82.94 111 PHE A CA 1
ATOM 891 C C . PHE A 1 111 ? -40.521 6.257 33.936 1.00 82.94 111 PHE A C 1
ATOM 893 O O . PHE A 1 111 ? -41.553 6.188 34.606 1.00 82.94 111 PHE A O 1
ATOM 900 N N . ALA A 1 112 ? -40.536 6.130 32.607 1.00 85.06 112 ALA A N 1
ATOM 901 C CA . ALA A 1 112 ? -41.760 5.965 31.824 1.00 85.06 112 ALA A CA 1
ATOM 902 C C . ALA A 1 112 ? -42.483 4.640 32.130 1.00 85.06 112 ALA A C 1
ATOM 904 O O . ALA A 1 112 ? -43.701 4.623 32.299 1.00 85.06 112 ALA A O 1
ATOM 905 N N . PHE A 1 113 ? -41.738 3.540 32.276 1.00 83.75 113 PHE A N 1
ATOM 906 C CA . PHE A 1 113 ? -42.288 2.206 32.545 1.00 83.75 113 PHE A CA 1
ATOM 907 C C . PHE A 1 113 ? -42.411 1.876 34.040 1.00 83.75 113 PHE A C 1
ATOM 909 O O . PHE A 1 113 ? -42.621 0.720 34.399 1.00 83.75 113 PHE A O 1
ATOM 916 N N . ARG A 1 114 ? -42.336 2.873 34.934 1.00 78.31 114 ARG A N 1
ATOM 917 C CA . ARG A 1 114 ? -42.387 2.685 36.399 1.00 78.31 114 ARG A CA 1
ATOM 918 C C . ARG A 1 114 ? -43.604 1.902 36.912 1.00 78.31 114 ARG A C 1
ATOM 920 O O . A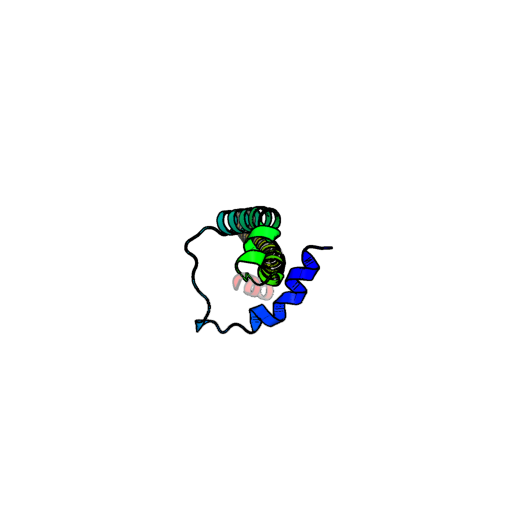RG A 1 114 ? -43.522 1.261 37.955 1.00 78.31 114 ARG A O 1
ATOM 927 N N . ASN A 1 115 ? -44.720 1.958 36.186 1.00 79.69 115 ASN A N 1
ATOM 928 C CA . ASN A 1 115 ? -45.972 1.296 36.557 1.00 79.69 115 ASN A CA 1
ATOM 929 C C . ASN A 1 115 ? -46.138 -0.095 35.925 1.00 79.69 115 ASN A C 1
ATOM 931 O O . ASN A 1 115 ? -47.048 -0.821 36.318 1.00 79.69 115 ASN A O 1
ATOM 935 N N . ASP A 1 116 ? -45.273 -0.478 34.982 1.00 81.19 116 ASP A N 1
ATOM 936 C CA . ASP A 1 116 ? -45.373 -1.735 34.244 1.00 81.19 116 ASP A CA 1
ATOM 937 C C . ASP A 1 116 ? -44.183 -2.651 34.578 1.00 81.19 116 ASP A C 1
ATOM 939 O O . ASP A 1 116 ? -43.067 -2.514 34.064 1.00 81.19 116 ASP A O 1
ATOM 943 N N . LYS A 1 117 ? -44.416 -3.567 35.527 1.00 74.31 117 LYS A N 1
ATOM 944 C CA . LYS A 1 117 ? -43.369 -4.382 36.171 1.00 74.31 117 LYS A CA 1
ATOM 945 C C . LYS A 1 117 ? -42.649 -5.324 35.200 1.00 74.31 117 LYS A C 1
ATOM 947 O O . LYS A 1 117 ? -41.476 -5.633 35.431 1.00 74.31 117 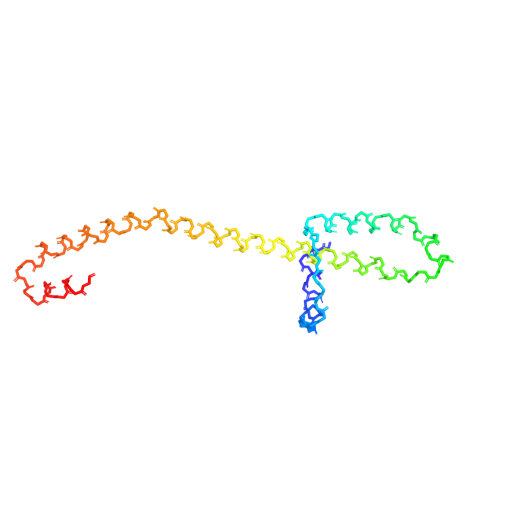LYS A O 1
ATOM 952 N N . ASP A 1 118 ? -43.312 -5.756 34.130 1.00 76.00 118 ASP A N 1
ATOM 953 C CA . ASP A 1 118 ? -42.723 -6.662 33.139 1.00 76.00 118 ASP A CA 1
ATOM 954 C C . ASP A 1 118 ? -41.776 -5.921 32.185 1.00 76.00 118 ASP A C 1
ATOM 956 O O . ASP A 1 118 ? -40.683 -6.412 31.878 1.00 76.00 118 ASP A O 1
ATOM 960 N N . LEU A 1 119 ? -42.128 -4.694 31.789 1.00 72.00 119 LEU A N 1
ATOM 961 C CA . LEU A 1 119 ? -41.277 -3.838 30.956 1.00 72.00 119 LEU A CA 1
ATOM 962 C C . LEU A 1 119 ? -40.060 -3.307 31.728 1.00 72.00 119 LEU A C 1
ATOM 964 O O . LEU A 1 119 ? -38.957 -3.232 31.178 1.00 72.00 119 LEU A O 1
ATOM 968 N N . LEU A 1 120 ? -40.216 -3.027 33.024 1.00 71.75 120 LEU A N 1
ATOM 969 C CA . LEU A 1 120 ? -39.121 -2.569 33.882 1.00 71.75 120 LEU A CA 1
ATOM 970 C C . LEU A 1 120 ? -38.025 -3.637 34.060 1.00 71.75 120 LEU A C 1
ATOM 972 O O . LEU A 1 120 ? -36.835 -3.333 33.962 1.00 71.75 120 LEU A O 1
ATOM 976 N N . LYS A 1 121 ? -38.417 -4.907 34.245 1.00 70.62 121 LYS A N 1
ATOM 977 C CA . LYS A 1 121 ? -37.488 -6.050 34.333 1.00 70.62 121 LYS A CA 1
ATOM 978 C C . LYS A 1 121 ? -36.668 -6.249 33.059 1.00 70.62 121 LYS A C 1
ATOM 980 O O . LYS A 1 121 ? -35.526 -6.703 33.130 1.00 70.62 121 LYS A O 1
ATOM 985 N N . LYS A 1 122 ? -37.239 -5.931 31.894 1.00 68.81 122 LYS A N 1
ATOM 986 C CA . LYS A 1 122 ? -36.564 -6.067 30.597 1.00 68.81 122 LYS A CA 1
ATOM 987 C C . LYS A 1 122 ? -35.509 -4.976 30.386 1.00 68.81 122 LYS A C 1
ATOM 989 O O . LYS A 1 122 ? -34.431 -5.287 29.894 1.00 68.81 122 LYS A O 1
ATOM 994 N N . ASN A 1 123 ? -35.772 -3.748 30.837 1.00 61.06 123 ASN A N 1
ATOM 995 C CA . ASN A 1 123 ? -34.822 -2.629 30.757 1.00 61.06 123 ASN A CA 1
ATOM 996 C C . ASN A 1 123 ? -33.639 -2.737 31.737 1.00 61.06 123 ASN A C 1
ATOM 998 O O . ASN A 1 123 ? -32.607 -2.128 31.492 1.00 61.06 123 ASN A O 1
ATOM 1002 N N . GLN A 1 124 ? -33.756 -3.509 32.823 1.00 61.34 124 GLN A N 1
ATOM 1003 C CA . GLN A 1 124 ? -32.666 -3.727 33.793 1.00 61.34 124 GLN A CA 1
ATOM 1004 C C . GLN A 1 124 ? -31.648 -4.804 33.371 1.00 61.34 124 GLN A C 1
ATOM 1006 O O . GLN A 1 124 ? -30.632 -4.980 34.039 1.00 61.34 124 GLN A O 1
ATOM 1011 N N . ARG A 1 125 ? -31.919 -5.557 32.296 1.00 60.62 125 ARG A N 1
ATOM 1012 C CA . ARG A 1 125 ? -31.040 -6.631 31.793 1.00 60.62 125 ARG A CA 1
ATOM 1013 C C . ARG A 1 125 ? -29.985 -6.161 30.774 1.00 60.62 125 ARG A C 1
ATOM 1015 O O . ARG A 1 125 ? -29.165 -6.985 30.376 1.00 60.62 125 ARG A O 1
ATOM 1022 N N . TYR A 1 126 ? -30.005 -4.891 30.362 1.00 53.72 126 TYR A N 1
ATOM 1023 C CA . TYR A 1 126 ? -29.139 -4.282 29.336 1.00 53.72 126 TYR A CA 1
ATOM 1024 C C . TYR A 1 126 ? -28.415 -3.041 29.877 1.00 53.72 126 TYR A C 1
ATOM 1026 O O . TYR A 1 126 ? -27.377 -2.644 29.288 1.00 53.72 126 TYR A O 1
#

Radius of gyration: 28.59 Å; chains: 1; bounding box: 71×28×64 Å